Protein AF-X7YN47-F1 (afdb_monomer)

Secondary structure (DSSP, 8-state):
------EEEETTEEEEHHHHHHHHHTSTTEEEEEEEEEEEETTEEEEEEEEEES--HHHHHHHHHHHS-TTTSSTTTEEEEE--

Structure (mmCIF, N/CA/C/O backbone):
data_AF-X7YN47-F1
#
_entry.id   AF-X7YN47-F1
#
loop_
_atom_site.group_PDB
_atom_site.id
_atom_site.type_symbol
_atom_site.label_atom_id
_atom_site.label_alt_id
_atom_site.label_comp_id
_atom_site.label_asym_id
_atom_site.label_entity_id
_atom_site.label_seq_id
_atom_site.pdbx_PDB_ins_code
_atom_site.Cartn_x
_atom_site.Cartn_y
_atom_site.Cartn_z
_atom_site.occupancy
_atom_site.B_iso_or_equiv
_atom_site.auth_seq_id
_atom_site.auth_comp_id
_atom_site.auth_asym_id
_atom_site.auth_atom_id
_atom_site.pdbx_PDB_model_num
ATOM 1 N N . MET A 1 1 ? 13.207 -5.926 16.672 1.00 47.75 1 MET A N 1
ATOM 2 C CA . MET A 1 1 ? 13.370 -6.903 15.576 1.00 47.75 1 MET A CA 1
ATOM 3 C C . MET A 1 1 ? 12.276 -6.658 14.560 1.00 47.75 1 MET A C 1
ATOM 5 O O . MET A 1 1 ? 11.122 -6.594 14.947 1.00 47.75 1 MET A O 1
ATOM 9 N N . GLY A 1 2 ? 12.657 -6.481 13.303 1.00 43.09 2 GLY A N 1
ATOM 10 C CA . GLY A 1 2 ? 11.767 -6.169 12.192 1.00 43.09 2 GLY A CA 1
ATOM 11 C C . GLY A 1 2 ? 12.607 -5.461 11.146 1.00 43.09 2 GLY A C 1
ATOM 12 O O . GLY A 1 2 ? 12.696 -4.240 11.154 1.00 43.09 2 GLY A O 1
ATOM 13 N N . ARG A 1 3 ? 13.351 -6.225 10.339 1.00 52.75 3 ARG A N 1
ATOM 14 C CA . ARG A 1 3 ? 14.071 -5.650 9.200 1.00 52.75 3 ARG A CA 1
ATOM 15 C C . ARG A 1 3 ? 13.013 -5.250 8.176 1.00 52.75 3 ARG A C 1
ATOM 17 O O . ARG A 1 3 ? 12.558 -6.097 7.424 1.00 52.75 3 ARG A O 1
ATOM 24 N N . ALA A 1 4 ? 12.607 -3.986 8.206 1.00 51.50 4 ALA A N 1
ATOM 25 C CA . ALA A 1 4 ? 11.719 -3.379 7.217 1.00 51.50 4 ALA A CA 1
ATOM 26 C C . ALA A 1 4 ? 12.489 -2.901 5.967 1.00 51.50 4 ALA A C 1
ATOM 28 O O . ALA A 1 4 ? 12.004 -2.053 5.229 1.00 51.50 4 ALA A O 1
ATOM 29 N N . ASP A 1 5 ? 13.690 -3.427 5.729 1.00 58.75 5 ASP A N 1
ATOM 30 C CA . ASP A 1 5 ? 14.561 -3.017 4.627 1.00 58.75 5 ASP A CA 1
ATOM 31 C C . ASP A 1 5 ? 14.495 -4.069 3.513 1.00 58.75 5 ASP A C 1
ATOM 33 O O . ASP A 1 5 ? 15.428 -4.830 3.258 1.00 58.75 5 ASP A O 1
ATOM 37 N N . GLU A 1 6 ? 13.329 -4.171 2.879 1.00 74.56 6 GLU A N 1
ATOM 38 C CA . GLU A 1 6 ? 13.235 -4.778 1.555 1.00 74.56 6 GLU A CA 1
ATOM 39 C C . GLU A 1 6 ? 13.284 -3.648 0.527 1.00 74.56 6 GLU A C 1
ATOM 41 O O . GLU A 1 6 ? 12.259 -3.100 0.119 1.00 74.56 6 GLU A O 1
ATOM 46 N N . GLN A 1 7 ? 14.502 -3.273 0.126 1.00 83.75 7 GLN A N 1
ATOM 47 C CA . GLN A 1 7 ? 14.707 -2.368 -0.999 1.00 83.75 7 GLN A CA 1
ATOM 48 C C . GLN A 1 7 ? 14.464 -3.134 -2.304 1.00 83.75 7 GLN A C 1
ATOM 50 O O . GLN A 1 7 ? 15.175 -4.086 -2.636 1.00 83.75 7 GLN A O 1
ATOM 55 N N . VAL A 1 8 ? 13.494 -2.687 -3.099 1.00 86.88 8 VAL A N 1
ATOM 56 C CA . VAL A 1 8 ? 13.171 -3.290 -4.398 1.00 86.88 8 VAL A CA 1
ATOM 57 C C . VAL A 1 8 ? 13.445 -2.326 -5.541 1.00 86.88 8 VAL A C 1
ATOM 59 O O . VAL A 1 8 ? 13.274 -1.113 -5.425 1.00 86.88 8 VAL A O 1
ATOM 62 N N . LYS A 1 9 ? 13.863 -2.875 -6.686 1.00 84.31 9 LYS A N 1
ATOM 63 C CA . LYS A 1 9 ? 13.971 -2.120 -7.937 1.00 84.31 9 LYS A CA 1
ATOM 64 C C . LYS A 1 9 ? 12.755 -2.374 -8.812 1.00 84.31 9 LYS A C 1
ATOM 66 O O . LYS A 1 9 ? 12.546 -3.501 -9.264 1.00 84.31 9 LYS A O 1
ATOM 71 N N . ILE A 1 10 ? 12.000 -1.321 -9.103 1.00 81.62 10 ILE A N 1
ATOM 72 C CA . ILE A 1 10 ? 10.858 -1.367 -10.018 1.00 81.62 10 ILE A CA 1
ATOM 73 C C . ILE A 1 10 ? 11.067 -0.315 -11.099 1.00 81.62 10 ILE A C 1
ATOM 75 O O . ILE A 1 10 ? 11.089 0.879 -10.816 1.00 81.62 10 ILE A O 1
ATOM 79 N N . ARG A 1 11 ? 11.245 -0.769 -12.348 1.00 78.62 11 ARG A N 1
ATOM 80 C CA . ARG A 1 11 ? 11.353 0.090 -13.545 1.00 78.62 11 ARG A CA 1
ATOM 81 C C . ARG A 1 11 ? 12.344 1.263 -13.381 1.00 78.62 11 ARG A C 1
ATOM 83 O O . ARG A 1 11 ? 12.056 2.385 -13.777 1.00 78.62 11 ARG A O 1
ATOM 90 N N . GLY A 1 12 ? 13.505 0.994 -12.779 1.00 82.31 12 GLY A N 1
ATOM 91 C CA . GLY A 1 12 ? 14.576 1.981 -12.571 1.00 82.31 12 GLY A CA 1
ATOM 92 C C . GLY A 1 12 ? 14.525 2.734 -11.238 1.00 82.31 12 GLY A C 1
ATOM 93 O O . GLY A 1 12 ? 15.494 3.405 -10.897 1.00 82.31 12 GLY A O 1
ATOM 94 N N . TYR A 1 13 ? 13.462 2.572 -10.450 1.00 81.06 13 TYR A N 1
ATOM 95 C CA . TYR A 1 13 ? 13.325 3.205 -9.141 1.00 81.06 13 TYR A CA 1
ATOM 96 C C . TYR A 1 13 ? 13.710 2.252 -8.015 1.00 81.06 13 TYR A C 1
ATOM 98 O O . TYR A 1 13 ? 13.322 1.083 -8.038 1.00 81.06 13 TYR A O 1
ATOM 106 N N . ARG A 1 14 ? 14.468 2.757 -7.036 1.00 84.81 14 ARG A N 1
ATOM 107 C CA . ARG A 1 14 ? 14.690 2.090 -5.749 1.00 84.81 14 ARG A CA 1
ATOM 108 C C . ARG A 1 14 ? 13.563 2.478 -4.807 1.00 84.81 14 ARG A C 1
ATOM 110 O O . ARG A 1 14 ? 13.271 3.662 -4.674 1.00 84.81 14 ARG A O 1
ATOM 117 N N . ILE A 1 15 ? 12.935 1.481 -4.207 1.00 84.56 15 ILE A N 1
ATOM 118 C CA . ILE A 1 15 ? 11.774 1.658 -3.345 1.00 84.56 15 ILE A CA 1
ATOM 119 C C . ILE A 1 15 ? 12.036 0.931 -2.041 1.00 84.56 15 ILE A C 1
ATOM 121 O O . ILE A 1 15 ? 12.320 -0.266 -2.068 1.00 84.56 15 ILE A O 1
ATOM 125 N N . GLU A 1 16 ? 11.875 1.640 -0.931 1.00 88.50 16 GLU A N 1
ATOM 126 C CA . GLU A 1 16 ? 11.890 1.058 0.406 1.00 88.50 16 GLU A CA 1
ATOM 127 C C . GLU A 1 16 ? 10.490 0.556 0.757 1.00 88.50 16 GLU A C 1
ATOM 129 O O . GLU A 1 16 ? 9.592 1.345 1.065 1.00 88.50 16 GLU A O 1
ATOM 134 N N . LEU A 1 17 ? 10.275 -0.763 0.704 1.00 87.69 17 LEU A N 1
ATOM 135 C CA . LEU A 1 17 ? 8.966 -1.335 1.038 1.00 87.69 17 LEU 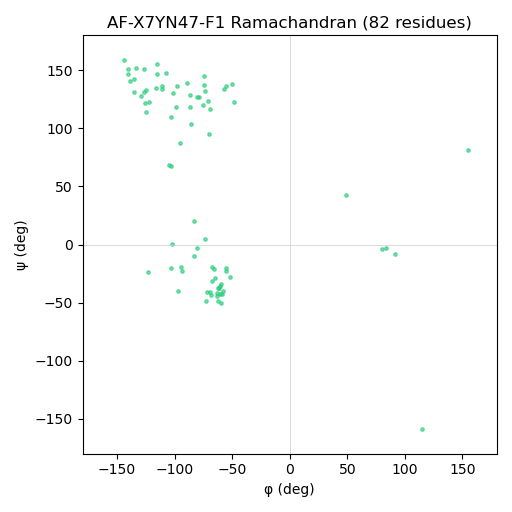A CA 1
ATOM 136 C C . LEU A 1 17 ? 8.551 -1.010 2.477 1.00 87.69 17 LEU A C 1
ATOM 138 O O . LEU A 1 17 ? 7.370 -0.766 2.728 1.00 87.69 17 LEU A O 1
ATOM 142 N N . GLY A 1 18 ? 9.515 -0.934 3.399 1.00 88.62 18 GLY A N 1
ATOM 143 C CA . GLY A 1 18 ? 9.266 -0.551 4.786 1.00 88.62 18 GLY A CA 1
ATOM 144 C C . GLY A 1 18 ? 8.700 0.854 4.941 1.00 88.62 18 GLY A C 1
ATOM 145 O O . GLY A 1 18 ? 7.806 1.056 5.760 1.00 88.62 18 GLY A O 1
ATOM 146 N N . GLU A 1 19 ? 9.149 1.815 4.131 1.00 87.12 19 GLU A N 1
ATOM 147 C CA . GLU A 1 19 ? 8.628 3.184 4.186 1.00 87.12 19 GLU A CA 1
ATOM 148 C C . GLU A 1 19 ? 7.176 3.244 3.697 1.00 87.12 19 GLU A C 1
ATOM 150 O O . GLU A 1 19 ? 6.311 3.869 4.323 1.00 87.12 19 GLU A O 1
ATOM 155 N N . VAL A 1 20 ? 6.882 2.546 2.599 1.00 86.75 20 VAL A N 1
ATOM 156 C CA . VAL A 1 20 ? 5.521 2.455 2.062 1.00 86.75 20 VAL A CA 1
ATOM 157 C C . VAL A 1 20 ? 4.601 1.750 3.060 1.00 86.75 20 VAL A C 1
ATOM 159 O O . VAL A 1 20 ? 3.482 2.198 3.300 1.00 86.75 20 VAL A O 1
ATOM 162 N N . GLN A 1 21 ? 5.076 0.677 3.694 1.00 89.81 21 GLN A N 1
ATOM 163 C CA . GLN A 1 21 ? 4.325 -0.034 4.724 1.00 89.81 21 GLN A CA 1
ATOM 164 C C . GLN A 1 21 ? 4.059 0.845 5.949 1.00 89.81 21 GLN A C 1
ATOM 166 O O . GLN A 1 21 ? 2.933 0.867 6.438 1.00 89.81 21 GLN A O 1
ATOM 171 N N . ALA A 1 22 ? 5.061 1.588 6.423 1.00 90.31 22 ALA A N 1
ATOM 172 C CA . ALA A 1 22 ? 4.905 2.518 7.538 1.00 90.31 22 ALA A CA 1
ATOM 173 C C . ALA A 1 22 ? 3.899 3.630 7.210 1.00 90.31 22 ALA A C 1
ATOM 175 O O . ALA A 1 22 ? 3.095 4.003 8.057 1.00 90.31 22 ALA A O 1
ATOM 176 N N . THR A 1 23 ? 3.893 4.107 5.963 1.00 89.12 23 THR A N 1
ATOM 177 C CA . THR A 1 23 ? 2.899 5.071 5.474 1.00 89.12 23 THR A CA 1
ATOM 178 C C . THR A 1 23 ? 1.489 4.496 5.528 1.00 89.12 23 THR A C 1
ATOM 180 O O . THR A 1 23 ? 0.590 5.141 6.056 1.00 89.12 23 THR A O 1
ATOM 183 N N . LEU A 1 24 ? 1.290 3.276 5.021 1.00 89.19 24 LEU A N 1
ATOM 184 C CA . LEU A 1 24 ? -0.009 2.603 5.086 1.00 89.19 24 LEU A CA 1
ATOM 185 C C . LEU A 1 24 ? -0.465 2.391 6.532 1.00 89.19 24 LEU A C 1
ATOM 187 O O . LEU A 1 24 ? -1.630 2.613 6.839 1.00 89.19 24 LEU A O 1
ATOM 191 N N . ALA A 1 25 ? 0.447 1.980 7.414 1.00 91.69 25 ALA A N 1
ATOM 192 C CA . ALA A 1 25 ? 0.157 1.751 8.826 1.00 91.69 25 ALA A CA 1
ATOM 193 C C . ALA A 1 25 ? -0.180 3.040 9.597 1.00 91.69 25 ALA A C 1
ATOM 195 O O . ALA A 1 25 ? -0.780 2.9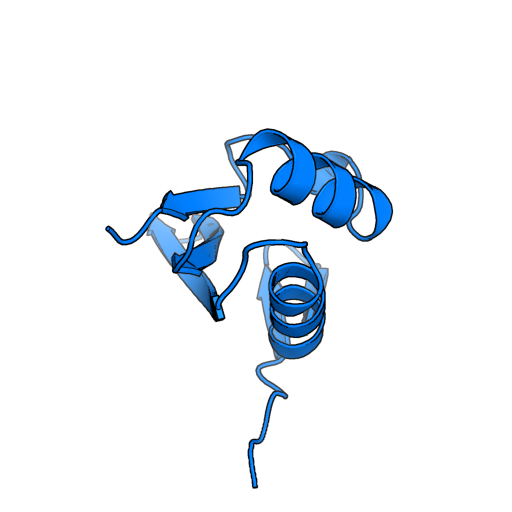60 10.663 1.00 91.69 25 ALA A O 1
ATOM 196 N N . ALA A 1 26 ? 0.199 4.209 9.074 1.00 91.88 26 ALA A N 1
ATOM 197 C CA . ALA A 1 26 ? -0.117 5.504 9.669 1.00 91.88 26 ALA A CA 1
ATOM 198 C C . ALA A 1 26 ? -1.516 6.027 9.290 1.00 91.88 26 ALA A C 1
ATOM 200 O O . ALA A 1 26 ? -1.965 7.013 9.870 1.00 91.88 26 ALA A O 1
ATOM 201 N N . VAL A 1 27 ? -2.206 5.395 8.332 1.00 91.19 27 VAL A N 1
ATOM 202 C CA . VAL A 1 27 ? -3.560 5.800 7.931 1.00 91.19 27 VAL A CA 1
ATOM 203 C C . VAL A 1 27 ? -4.569 5.392 9.003 1.00 91.19 27 VAL A C 1
ATOM 205 O O . VAL A 1 27 ? -4.596 4.243 9.451 1.00 91.19 27 VAL A O 1
ATOM 208 N N . GLU A 1 28 ? -5.444 6.322 9.384 1.00 92.81 28 GLU A N 1
ATOM 209 C CA . GLU A 1 28 ? -6.488 6.059 10.370 1.00 92.81 28 GLU A CA 1
ATOM 210 C C . GLU A 1 28 ? -7.395 4.890 9.945 1.00 92.81 28 GLU A C 1
ATOM 212 O O . GLU A 1 28 ? -7.843 4.780 8.801 1.00 92.81 28 GLU A O 1
ATOM 217 N N . GLY A 1 29 ? -7.651 3.981 10.888 1.00 92.12 29 GLY A N 1
ATOM 218 C CA . GLY A 1 29 ? -8.436 2.769 10.657 1.00 92.12 29 GLY A CA 1
ATOM 219 C C . GLY A 1 29 ? -7.649 1.593 10.068 1.00 92.12 29 GLY A C 1
ATOM 220 O O . GLY A 1 29 ? -8.233 0.517 9.913 1.00 92.12 29 GLY A O 1
ATOM 221 N N . VAL A 1 30 ? -6.356 1.744 9.752 1.00 93.06 30 VAL A N 1
ATOM 222 C CA . VAL A 1 30 ? -5.487 0.608 9.409 1.00 93.06 30 VAL A CA 1
ATOM 223 C C . VAL A 1 30 ? -5.016 -0.065 10.696 1.00 93.06 30 VAL A C 1
ATOM 225 O O . VAL A 1 30 ? -4.466 0.577 11.583 1.00 93.06 30 VAL A O 1
ATOM 228 N N . GLN A 1 31 ? -5.225 -1.376 10.801 1.00 93.94 31 GLN A N 1
ATOM 229 C CA . GLN A 1 31 ? -4.753 -2.180 11.934 1.00 93.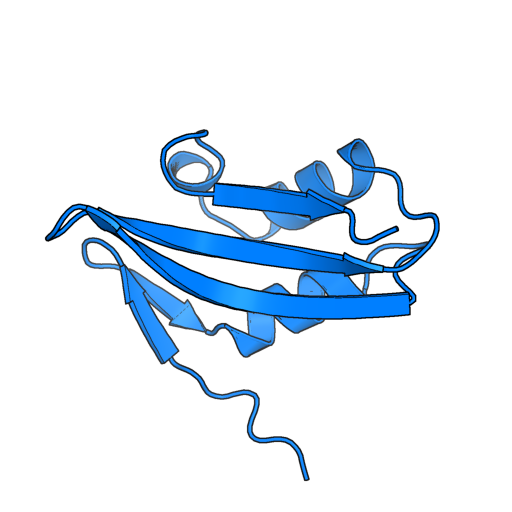94 31 GLN A CA 1
ATOM 230 C C . GLN A 1 31 ? -3.436 -2.884 11.618 1.00 93.94 31 GLN A C 1
ATOM 232 O O . GLN A 1 31 ? -2.546 -2.972 12.462 1.00 93.94 31 GLN A O 1
ATOM 237 N N . GLN A 1 32 ? -3.309 -3.399 10.396 1.00 91.00 32 GLN A N 1
ATOM 238 C CA . GLN A 1 32 ? -2.085 -4.009 9.892 1.00 91.00 32 GLN A CA 1
ATOM 239 C C . GLN A 1 32 ? -1.885 -3.603 8.438 1.00 91.00 32 GLN A C 1
ATOM 241 O O . GLN A 1 32 ? -2.853 -3.470 7.688 1.00 91.00 32 GLN A O 1
ATOM 246 N N . ALA A 1 33 ? -0.625 -3.451 8.036 1.00 91.56 33 ALA A N 1
ATOM 247 C CA . ALA A 1 33 ? -0.241 -3.183 6.660 1.00 91.56 33 ALA A CA 1
ATOM 248 C C . ALA A 1 33 ? 0.945 -4.058 6.251 1.00 91.56 33 ALA A C 1
ATOM 250 O O . ALA A 1 33 ? 1.867 -4.271 7.037 1.00 91.56 33 ALA A O 1
ATOM 251 N N . ALA A 1 34 ? 0.927 -4.520 5.005 1.00 90.56 34 ALA A N 1
ATOM 252 C CA . ALA A 1 34 ? 2.033 -5.216 4.365 1.00 90.56 34 ALA A CA 1
ATOM 253 C C . ALA A 1 34 ? 2.180 -4.725 2.923 1.00 90.56 34 ALA A C 1
ATOM 255 O O . ALA A 1 34 ? 1.180 -4.520 2.232 1.00 90.56 34 ALA A O 1
ATOM 256 N N . VAL A 1 35 ? 3.414 -4.553 2.454 1.00 90.00 35 VAL A N 1
ATOM 257 C CA . VAL A 1 35 ? 3.694 -4.145 1.070 1.00 90.00 35 VAL A CA 1
ATOM 258 C C . VAL A 1 35 ? 4.651 -5.138 0.446 1.00 90.00 35 VAL A C 1
ATOM 260 O O . VAL A 1 35 ? 5.681 -5.455 1.027 1.00 90.00 35 VAL A O 1
ATOM 263 N N . ILE A 1 36 ? 4.319 -5.607 -0.753 1.00 87.81 36 ILE A N 1
ATOM 264 C CA . ILE A 1 36 ? 5.171 -6.513 -1.521 1.00 87.81 36 ILE A CA 1
ATOM 265 C C . ILE A 1 36 ? 5.421 -5.962 -2.920 1.00 87.81 36 ILE A C 1
ATOM 267 O O . ILE A 1 36 ? 4.568 -5.291 -3.510 1.00 87.81 36 ILE A O 1
ATOM 271 N N . ALA A 1 37 ? 6.571 -6.311 -3.489 1.00 87.56 37 ALA A N 1
ATOM 272 C CA . ALA A 1 37 ? 6.791 -6.204 -4.922 1.00 87.56 37 ALA A CA 1
ATOM 273 C C . ALA A 1 37 ? 6.302 -7.487 -5.596 1.00 87.56 37 ALA A C 1
ATOM 275 O O . ALA A 1 37 ? 6.828 -8.571 -5.346 1.00 87.56 37 ALA A O 1
ATOM 276 N N . ARG A 1 38 ? 5.309 -7.365 -6.472 1.00 85.88 38 ARG A N 1
ATOM 277 C CA . ARG A 1 38 ? 4.773 -8.482 -7.245 1.00 85.88 38 ARG A CA 1
ATOM 278 C C . ARG A 1 38 ? 5.130 -8.315 -8.712 1.00 85.88 38 ARG A C 1
ATOM 280 O O . ARG A 1 38 ? 5.030 -7.222 -9.263 1.00 85.88 38 ARG A O 1
ATOM 287 N N . GLU A 1 39 ? 5.552 -9.402 -9.339 1.00 85.25 39 GLU A N 1
ATOM 288 C CA . GLU A 1 39 ? 5.706 -9.483 -10.786 1.00 85.25 39 GLU A CA 1
ATOM 289 C C . GLU A 1 39 ? 4.527 -10.277 -11.347 1.00 85.25 39 GLU A C 1
ATOM 291 O O . GLU A 1 39 ? 4.398 -11.471 -11.092 1.00 85.25 39 GLU A O 1
ATOM 296 N N . ASP A 1 40 ? 3.627 -9.605 -12.062 1.00 77.75 40 ASP A N 1
ATOM 297 C CA . ASP A 1 40 ? 2.424 -10.253 -12.602 1.00 77.75 40 ASP A CA 1
ATOM 298 C C . ASP A 1 40 ? 2.611 -10.751 -14.033 1.00 77.75 40 ASP A C 1
ATOM 300 O O . ASP A 1 40 ? 1.912 -11.658 -14.481 1.00 77.75 40 ASP A O 1
ATOM 304 N N . ARG A 1 41 ? 3.569 -10.163 -14.748 1.00 78.44 41 ARG A N 1
ATOM 305 C CA . ARG A 1 41 ? 4.088 -10.629 -16.034 1.00 78.44 41 ARG A CA 1
ATOM 306 C C . ARG A 1 41 ? 5.599 -10.415 -16.025 1.00 78.44 41 ARG A C 1
ATOM 308 O O . ARG A 1 41 ? 6.032 -9.455 -15.388 1.00 78.44 41 ARG A O 1
ATOM 315 N N . PRO A 1 42 ? 6.387 -11.222 -16.751 1.00 81.25 42 PRO A N 1
ATOM 316 C CA . PRO A 1 42 ? 7.827 -11.011 -16.856 1.00 81.25 42 PRO A CA 1
ATOM 317 C C . PRO A 1 42 ? 8.163 -9.551 -17.198 1.00 81.25 42 PRO A C 1
ATOM 319 O O . PRO A 1 42 ? 7.666 -9.008 -18.185 1.00 81.25 42 PRO A O 1
ATOM 322 N N . GLY A 1 43 ? 8.960 -8.898 -16.347 1.00 79.56 43 GLY A N 1
ATOM 323 C CA . GLY A 1 43 ? 9.350 -7.489 -16.504 1.00 79.56 43 GLY A CA 1
ATOM 324 C C . GLY A 1 43 ? 8.315 -6.448 -16.045 1.00 79.56 43 GLY A C 1
ATOM 325 O O . GLY A 1 43 ? 8.617 -5.253 -16.032 1.00 79.56 43 GLY A O 1
ATOM 326 N N . ASP A 1 44 ? 7.122 -6.867 -15.620 1.00 82.31 44 ASP A N 1
ATOM 327 C CA . ASP A 1 44 ? 6.067 -5.998 -15.093 1.00 82.31 44 ASP A CA 1
ATOM 328 C C . ASP A 1 44 ? 5.960 -6.116 -13.565 1.00 82.31 44 ASP A C 1
ATOM 330 O O . ASP A 1 44 ? 4.997 -6.658 -13.012 1.00 82.31 44 ASP A O 1
ATOM 334 N N . LYS A 1 45 ? 6.995 -5.616 -12.878 1.00 83.25 45 LYS A N 1
ATOM 335 C CA . LYS A 1 45 ? 6.985 -5.467 -11.419 1.00 83.25 45 LYS A CA 1
ATOM 336 C C . LYS A 1 45 ? 6.114 -4.289 -10.995 1.00 83.25 45 LYS A C 1
ATO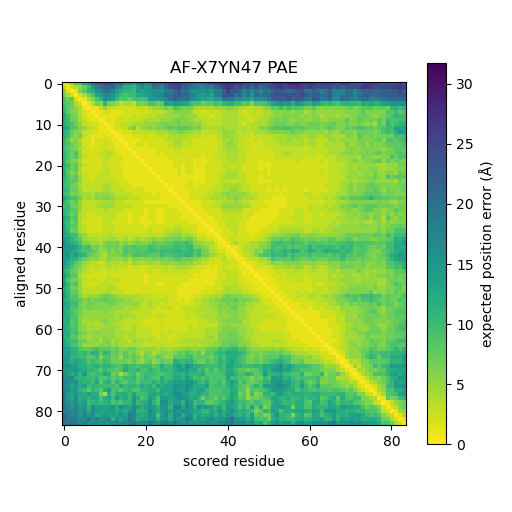M 338 O O . LYS A 1 45 ? 6.192 -3.206 -11.578 1.00 83.25 45 LYS A O 1
ATOM 343 N N . ARG A 1 46 ? 5.331 -4.497 -9.941 1.00 86.06 46 ARG A N 1
ATOM 344 C CA . ARG A 1 46 ? 4.419 -3.525 -9.331 1.00 86.06 46 ARG A CA 1
ATOM 345 C C . ARG A 1 46 ? 4.379 -3.676 -7.819 1.00 86.06 46 ARG A C 1
ATOM 347 O O . ARG A 1 46 ? 4.712 -4.735 -7.292 1.00 86.06 46 ARG A O 1
ATOM 354 N N . LEU A 1 47 ? 3.959 -2.621 -7.131 1.00 85.94 47 LEU A N 1
ATOM 355 C CA . LEU A 1 47 ? 3.737 -2.671 -5.691 1.00 85.94 47 LEU A CA 1
ATOM 356 C C . LEU A 1 47 ? 2.309 -3.096 -5.392 1.00 85.94 47 LEU A C 1
ATOM 358 O O . LEU A 1 47 ? 1.356 -2.657 -6.041 1.00 85.94 47 LEU A O 1
ATOM 362 N N . VAL A 1 48 ? 2.174 -3.955 -4.389 1.00 88.00 48 VAL A N 1
ATOM 363 C CA . VAL A 1 48 ? 0.883 -4.375 -3.862 1.00 88.00 48 VAL A CA 1
ATOM 364 C C . VAL A 1 48 ? 0.862 -4.114 -2.368 1.00 88.00 48 VAL A C 1
ATOM 366 O O . VAL A 1 48 ? 1.713 -4.621 -1.641 1.00 88.00 48 VAL A O 1
ATOM 369 N N . GLY A 1 49 ? -0.106 -3.312 -1.930 1.00 88.25 49 GLY A N 1
ATOM 370 C CA . GLY A 1 49 ? -0.365 -3.049 -0.518 1.00 88.25 49 GLY A CA 1
ATOM 371 C C . GLY A 1 49 ? -1.556 -3.863 -0.027 1.00 88.25 49 GLY A C 1
ATOM 372 O O . GLY A 1 49 ? -2.624 -3.834 -0.643 1.00 88.25 49 GLY A O 1
ATOM 373 N N . TYR A 1 50 ? -1.386 -4.548 1.095 1.00 87.81 50 TYR A N 1
ATOM 374 C CA . TYR A 1 50 ? -2.453 -5.200 1.845 1.00 87.81 50 TYR A CA 1
ATOM 375 C C . TYR A 1 50 ? -2.654 -4.451 3.147 1.00 87.81 50 TYR A C 1
ATOM 377 O O . TYR A 1 50 ? -1.683 -4.142 3.836 1.00 87.81 50 TYR A O 1
ATOM 385 N N . VAL A 1 51 ? -3.910 -4.179 3.488 1.00 89.06 51 VAL A N 1
ATOM 386 C CA . VAL A 1 51 ? -4.256 -3.617 4.795 1.00 89.06 51 VAL A CA 1
ATOM 387 C C . VAL A 1 51 ? -5.440 -4.364 5.394 1.00 89.06 51 VAL A C 1
ATOM 389 O O . VAL A 1 51 ? -6.294 -4.878 4.660 1.00 89.06 51 VAL A O 1
ATOM 392 N N . THR A 1 52 ? -5.500 -4.384 6.720 1.00 90.94 52 THR A N 1
ATOM 393 C CA . THR A 1 52 ? -6.661 -4.824 7.499 1.00 90.94 52 THR A CA 1
ATOM 394 C C . THR A 1 52 ? -7.236 -3.648 8.287 1.00 90.94 52 THR A C 1
ATOM 396 O O . THR A 1 52 ? -6.528 -2.682 8.581 1.00 90.94 52 THR A O 1
ATOM 399 N N . GLY A 1 53 ? -8.528 -3.721 8.617 1.00 90.94 53 GLY A N 1
ATOM 400 C CA . GLY A 1 53 ? -9.225 -2.718 9.424 1.00 90.94 53 GLY A CA 1
ATOM 401 C C . GLY A 1 53 ? -10.335 -1.956 8.690 1.00 90.94 53 GLY A C 1
ATOM 402 O O . GLY A 1 53 ? -10.924 -2.411 7.698 1.00 90.94 53 GLY A O 1
ATOM 403 N N . THR A 1 54 ? -10.664 -0.785 9.227 1.00 91.12 54 THR A N 1
ATOM 404 C CA . THR A 1 54 ? -11.798 0.056 8.818 1.00 91.12 54 THR A CA 1
ATOM 405 C C . THR A 1 54 ? -11.403 1.247 7.954 1.00 91.12 54 THR A C 1
ATOM 407 O O . THR A 1 54 ? -12.295 1.982 7.543 1.00 91.12 54 THR A O 1
ATOM 410 N N . ALA A 1 55 ? -10.110 1.411 7.656 1.00 88.75 55 ALA A N 1
ATOM 411 C CA . ALA A 1 55 ? -9.596 2.517 6.857 1.00 88.75 55 ALA A CA 1
ATOM 412 C C . ALA A 1 55 ? -10.358 2.711 5.542 1.00 88.75 55 ALA A C 1
ATOM 414 O O . ALA A 1 55 ? -10.668 1.749 4.825 1.00 88.75 55 ALA A O 1
ATOM 415 N N . ASP A 1 56 ? -10.610 3.977 5.223 1.00 87.19 56 ASP A N 1
ATOM 416 C CA . ASP A 1 56 ? -11.197 4.376 3.954 1.00 87.19 56 ASP A CA 1
ATOM 417 C C . ASP A 1 56 ? -10.172 4.178 2.817 1.00 87.19 56 ASP A C 1
ATOM 419 O O . ASP A 1 56 ? -9.078 4.755 2.854 1.00 87.19 56 ASP A O 1
ATOM 423 N N . PRO A 1 57 ? -10.502 3.392 1.772 1.00 83.56 57 PRO A N 1
ATOM 424 C CA . PRO A 1 57 ? -9.676 3.281 0.576 1.00 83.56 57 PRO A CA 1
ATOM 425 C C . PRO A 1 57 ? -9.289 4.619 -0.071 1.00 83.56 57 PRO A C 1
ATOM 427 O O . PRO A 1 57 ? -8.278 4.658 -0.774 1.00 83.56 57 PRO A O 1
ATOM 430 N N . ALA A 1 58 ? -10.096 5.675 0.073 1.00 85.50 58 ALA A N 1
ATOM 431 C CA . ALA A 1 58 ? -9.783 7.001 -0.456 1.00 85.50 58 ALA A CA 1
ATOM 432 C C . ALA A 1 58 ? -8.672 7.682 0.359 1.00 85.50 58 ALA A C 1
ATOM 434 O O . ALA A 1 58 ? -7.665 8.080 -0.225 1.00 85.50 58 ALA A O 1
ATOM 435 N N . ALA A 1 59 ? -8.789 7.689 1.691 1.00 86.56 59 ALA A N 1
ATOM 436 C CA . ALA A 1 59 ? -7.769 8.224 2.597 1.00 86.56 59 ALA A CA 1
ATOM 437 C C . ALA A 1 59 ? -6.408 7.531 2.411 1.00 86.56 59 ALA A C 1
ATOM 439 O O . ALA A 1 59 ? -5.367 8.181 2.362 1.00 86.56 59 ALA A O 1
ATOM 440 N N . ILE A 1 60 ? -6.409 6.208 2.200 1.00 85.69 60 ILE A N 1
ATOM 441 C CA . ILE A 1 60 ? -5.184 5.459 1.878 1.00 85.69 60 ILE A CA 1
ATOM 442 C C . ILE A 1 60 ? -4.528 5.985 0.591 1.00 85.69 60 ILE A C 1
ATOM 444 O O . ILE A 1 60 ? -3.306 6.112 0.523 1.00 85.69 60 ILE A O 1
ATOM 448 N N . ARG A 1 61 ? -5.316 6.270 -0.453 1.00 82.75 61 ARG A N 1
ATOM 449 C CA . ARG A 1 61 ? -4.776 6.753 -1.735 1.00 82.75 61 ARG A CA 1
ATOM 450 C C . ARG A 1 61 ? -4.217 8.158 -1.622 1.00 82.75 61 ARG A C 1
ATOM 452 O O . ARG A 1 61 ? -3.168 8.398 -2.208 1.00 82.75 61 ARG A O 1
ATOM 459 N N . GLU A 1 62 ? -4.895 9.049 -0.904 1.00 84.88 62 GLU A N 1
ATOM 460 C CA . GLU A 1 62 ? -4.390 10.401 -0.650 1.00 84.88 62 GLU A CA 1
ATOM 461 C C . GLU A 1 62 ? -3.056 10.341 0.091 1.00 84.88 62 GLU A C 1
ATOM 463 O O . GLU A 1 62 ? -2.063 10.863 -0.412 1.00 84.88 62 GLU A O 1
ATOM 468 N N . GLN A 1 63 ? -2.986 9.581 1.188 1.00 85.00 63 GLN A N 1
ATOM 469 C CA . GLN A 1 63 ? -1.764 9.473 1.985 1.00 85.00 63 GLN A CA 1
ATOM 470 C C . GLN A 1 63 ? -0.575 8.908 1.191 1.00 85.00 63 GLN A C 1
ATOM 472 O O . GLN A 1 63 ? 0.574 9.312 1.384 1.00 85.00 63 GLN A O 1
ATOM 477 N N . LEU A 1 64 ? -0.839 7.963 0.286 1.00 80.75 64 LEU A N 1
ATOM 478 C CA . LEU A 1 64 ? 0.170 7.416 -0.619 1.00 80.75 64 LEU A CA 1
ATOM 479 C C . LEU A 1 64 ? 0.575 8.421 -1.706 1.00 80.75 64 LEU A C 1
ATOM 481 O O . LEU A 1 64 ? 1.758 8.521 -2.026 1.00 80.75 64 LEU A O 1
ATOM 485 N N . ALA A 1 65 ? -0.379 9.162 -2.272 1.00 80.44 65 ALA A N 1
ATOM 486 C CA . ALA A 1 65 ? -0.120 10.145 -3.322 1.00 80.44 65 ALA A CA 1
ATOM 487 C C . ALA A 1 65 ? 0.739 11.323 -2.837 1.00 80.44 65 ALA A C 1
ATOM 489 O O . ALA A 1 65 ? 1.493 11.880 -3.629 1.00 80.44 65 ALA A O 1
ATOM 490 N N . GLU A 1 66 ? 0.674 11.669 -1.550 1.00 78.38 66 GLU A N 1
ATOM 491 C CA . GLU A 1 66 ? 1.547 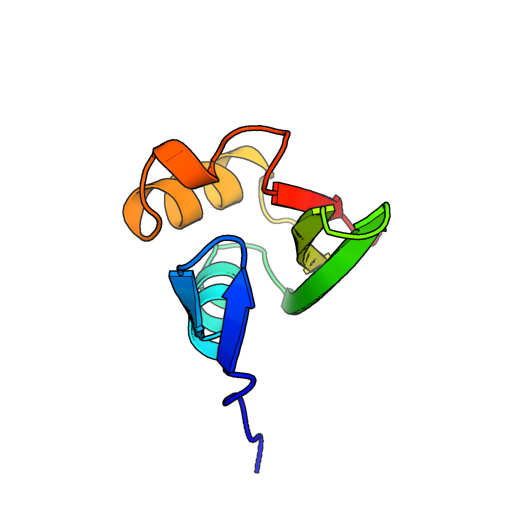12.687 -0.950 1.00 78.38 66 GLU A CA 1
ATOM 492 C C . GLU A 1 66 ? 3.020 12.260 -0.896 1.00 78.38 66 GLU A C 1
ATOM 494 O O . GLU A 1 66 ? 3.917 13.099 -0.971 1.00 78.38 66 GLU A O 1
ATOM 499 N N . ARG A 1 67 ? 3.287 10.957 -0.755 1.00 72.62 67 ARG A N 1
ATOM 500 C CA . ARG A 1 67 ? 4.643 10.431 -0.520 1.00 72.62 67 ARG A CA 1
ATOM 501 C C . ARG A 1 67 ? 5.285 9.814 -1.749 1.00 72.62 67 ARG A C 1
ATOM 503 O O . ARG A 1 67 ? 6.505 9.673 -1.805 1.00 72.62 67 ARG A O 1
ATOM 510 N N . LEU A 1 68 ? 4.481 9.432 -2.732 1.00 73.50 68 LEU A N 1
ATOM 511 C CA . LEU A 1 68 ? 4.947 8.766 -3.936 1.00 73.50 68 LEU A CA 1
ATOM 512 C C . LEU A 1 68 ? 4.882 9.712 -5.130 1.00 73.50 68 LEU A C 1
ATOM 514 O O . LEU A 1 68 ? 3.959 10.518 -5.239 1.00 73.50 68 LEU A O 1
ATOM 518 N N . PRO A 1 69 ? 5.801 9.579 -6.097 1.00 70.62 69 PRO A N 1
ATOM 519 C CA . PRO A 1 69 ? 5.689 10.312 -7.346 1.00 70.62 69 PRO A CA 1
ATOM 520 C C . PRO A 1 69 ? 4.333 10.043 -8.010 1.00 70.62 69 PRO A C 1
ATOM 522 O O . PRO A 1 69 ? 3.923 8.888 -8.144 1.00 70.62 69 PRO A O 1
ATOM 525 N N . ALA A 1 70 ? 3.667 11.083 -8.521 1.00 65.56 70 ALA A N 1
ATOM 526 C CA . ALA A 1 70 ? 2.352 10.959 -9.167 1.00 65.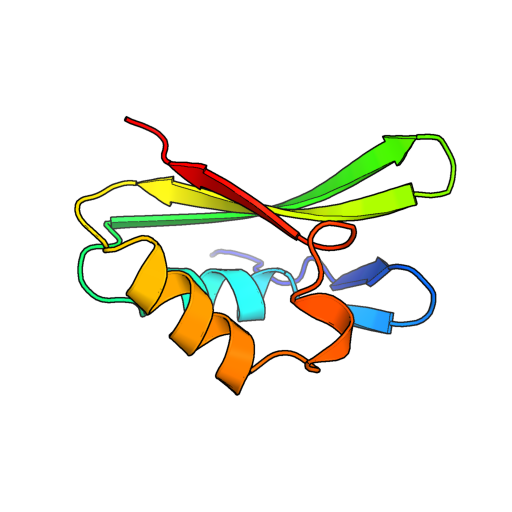56 70 ALA A CA 1
ATOM 527 C C . ALA A 1 70 ? 2.328 9.937 -10.329 1.00 65.56 70 ALA A C 1
ATOM 529 O O . ALA A 1 70 ? 1.290 9.369 -10.673 1.00 65.56 70 ALA A O 1
ATOM 530 N N . THR A 1 71 ? 3.490 9.645 -10.923 1.00 60.56 71 THR A N 1
ATOM 531 C CA . THR A 1 71 ? 3.669 8.614 -11.955 1.00 60.56 71 THR A CA 1
ATOM 532 C C . THR A 1 71 ? 3.423 7.184 -11.449 1.00 60.56 71 THR A C 1
ATOM 534 O O . THR A 1 71 ? 3.117 6.309 -12.266 1.00 60.56 71 THR A O 1
ATOM 537 N N . TRP A 1 72 ? 3.505 6.941 -10.136 1.00 66.44 72 TRP A N 1
ATOM 538 C CA . TRP A 1 72 ? 3.346 5.632 -9.488 1.00 66.44 72 TRP A CA 1
ATOM 539 C C . TRP A 1 72 ? 1.920 5.365 -8.996 1.00 66.44 72 TRP A C 1
ATOM 541 O O . TRP A 1 72 ? 1.536 4.207 -8.860 1.00 66.44 72 TRP A O 1
ATOM 551 N N . CYS A 1 73 ? 1.088 6.394 -8.820 1.00 60.22 73 CYS A N 1
ATOM 552 C CA . CYS A 1 73 ? -0.336 6.232 -8.492 1.00 60.22 73 CYS A CA 1
ATOM 553 C C . CYS A 1 73 ? -1.192 5.753 -9.681 1.00 60.22 73 CYS A C 1
ATOM 555 O O . CYS A 1 73 ? -2.414 5.651 -9.576 1.00 60.22 73 CYS A O 1
ATOM 557 N N . ARG A 1 74 ? -0.584 5.445 -10.838 1.00 63.16 74 ARG A N 1
ATOM 558 C CA . ARG A 1 74 ? -1.314 4.900 -11.991 1.00 63.16 74 ARG A CA 1
ATOM 559 C C . ARG A 1 74 ? -1.683 3.428 -11.735 1.00 63.16 74 ARG A C 1
ATOM 561 O O . ARG A 1 74 ? -0.849 2.681 -11.224 1.00 63.16 74 ARG A O 1
ATOM 568 N N . PRO A 1 75 ? -2.848 2.947 -12.216 1.00 59.34 75 PRO A N 1
ATOM 569 C CA . PRO A 1 75 ? -3.312 1.568 -11.994 1.00 59.34 75 PRO A CA 1
ATOM 570 C C . PRO A 1 75 ? -2.317 0.480 -12.439 1.00 59.34 75 PRO A C 1
ATOM 572 O O . PRO A 1 75 ? -2.378 -0.659 -11.999 1.00 59.34 75 PRO A O 1
ATOM 575 N N . ARG A 1 76 ? -1.373 0.824 -13.323 1.00 58.81 76 ARG A N 1
ATOM 576 C CA . ARG A 1 76 ? -0.327 -0.075 -13.833 1.00 58.81 76 ARG A CA 1
ATOM 577 C C . ARG A 1 76 ? 0.874 -0.265 -12.894 1.00 58.81 76 ARG A C 1
ATOM 579 O O . ARG A 1 76 ? 1.799 -0.981 -13.273 1.00 58.81 76 ARG A O 1
ATOM 586 N N . TRP A 1 77 ? 0.908 0.416 -11.751 1.00 59.78 77 TRP A N 1
ATOM 587 C CA . TRP A 1 77 ? 2.022 0.416 -10.791 1.00 59.78 77 TRP A CA 1
ATOM 588 C C . TRP A 1 77 ? 1.604 -0.008 -9.383 1.00 59.78 77 TRP A C 1
ATOM 590 O O . TRP A 1 77 ? 2.450 -0.506 -8.641 1.00 59.78 77 TRP A O 1
ATOM 600 N N . TRP A 1 78 ? 0.321 0.148 -9.045 1.00 65.81 78 TRP A N 1
ATOM 601 C CA . TRP A 1 78 ? -0.188 -0.086 -7.700 1.00 65.81 78 TRP A CA 1
ATOM 602 C C . TRP A 1 78 ? -1.493 -0.872 -7.707 1.00 65.81 78 TRP A C 1
ATOM 604 O O . TRP A 1 78 ? -2.437 -0.507 -8.408 1.00 65.81 78 TRP A O 1
ATOM 614 N N . TYR A 1 79 ? -1.558 -1.916 -6.883 1.00 64.31 79 TYR A N 1
ATOM 615 C CA . TYR A 1 79 ? -2.804 -2.602 -6.545 1.00 64.31 79 TYR A CA 1
ATOM 616 C C . TYR A 1 79 ? -2.972 -2.622 -5.029 1.00 64.31 79 TYR A C 1
ATOM 618 O O . TYR A 1 79 ? -2.040 -2.941 -4.296 1.00 64.31 79 TYR A O 1
ATOM 626 N N . TRP A 1 80 ? -4.165 -2.279 -4.555 1.00 64.44 80 TRP A N 1
ATOM 627 C CA . TRP A 1 80 ? -4.527 -2.435 -3.153 1.00 64.44 80 TRP A CA 1
ATOM 628 C C . TRP A 1 80 ? -5.657 -3.445 -3.036 1.00 64.44 80 TRP A C 1
ATOM 630 O O . TRP A 1 80 ? -6.616 -3.405 -3.809 1.00 64.44 80 TRP A O 1
ATOM 640 N N . THR A 1 81 ? -5.523 -4.360 -2.083 1.00 56.00 81 THR A N 1
ATOM 641 C CA . THR A 1 81 ? -6.574 -5.306 -1.714 1.00 56.00 81 THR A CA 1
ATOM 642 C C . THR A 1 81 ? -6.885 -5.123 -0.240 1.00 56.00 81 THR A C 1
ATOM 644 O O . THR A 1 81 ? -6.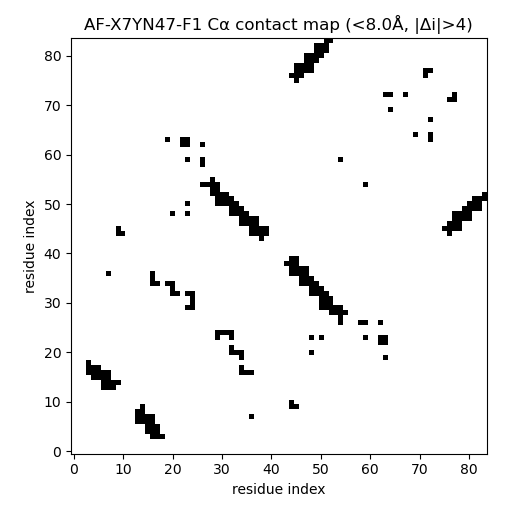008 -5.261 0.612 1.00 56.00 81 THR A O 1
ATOM 647 N N . ARG A 1 82 ? -8.152 -4.823 0.054 1.00 49.25 82 ARG A 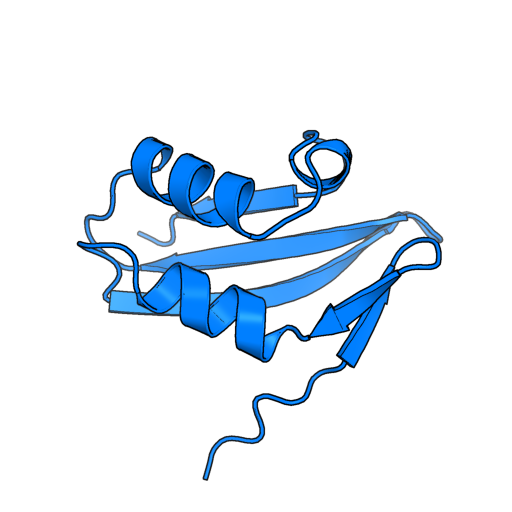N 1
ATOM 648 C CA . ARG A 1 82 ? -8.684 -4.907 1.411 1.00 49.25 82 ARG A CA 1
ATOM 649 C C . ARG A 1 82 ? -8.747 -6.381 1.796 1.00 49.25 82 ARG A C 1
ATOM 651 O O . ARG A 1 82 ? -9.492 -7.126 1.159 1.00 49.25 82 ARG A O 1
ATOM 658 N N . CYS A 1 83 ? -7.997 -6.798 2.811 1.00 41.50 83 CYS A N 1
ATOM 659 C CA . CYS A 1 83 ? -8.303 -8.066 3.468 1.00 41.50 83 CYS A CA 1
ATOM 660 C C . CYS A 1 83 ? -9.483 -7.824 4.410 1.00 41.50 83 CYS A C 1
ATOM 662 O O . CYS A 1 83 ? -9.469 -6.863 5.182 1.00 41.50 83 CYS A O 1
ATOM 664 N N . ARG A 1 84 ? -10.525 -8.645 4.266 1.00 47.12 84 ARG A N 1
ATOM 665 C CA . ARG A 1 84 ? -11.672 -8.660 5.174 1.00 47.12 84 ARG A CA 1
ATOM 666 C C . ARG A 1 84 ? -11.300 -9.410 6.447 1.00 47.12 84 ARG A C 1
ATOM 668 O O . ARG A 1 84 ? -10.568 -10.415 6.317 1.00 47.12 84 ARG A O 1
#

Foldseek 3Di:
DDPQAPFDDAPNDTDRQSVLQVLLCPAPFWPGKGKDFDDPDVNQTAIEMETEGDGDPVSSLVSNPVVDPPVQSDPSHYDYDYDD

Radius of gyration: 12.34 Å; Cα contacts (8 Å, |Δi|>4): 130; chains: 1; bounding box: 26×24×32 Å

InterPro domains:
  IPR025110 AMP-binding enzyme, C-terminal domain [PF13193] (19-73)
  IPR045851 AMP-bind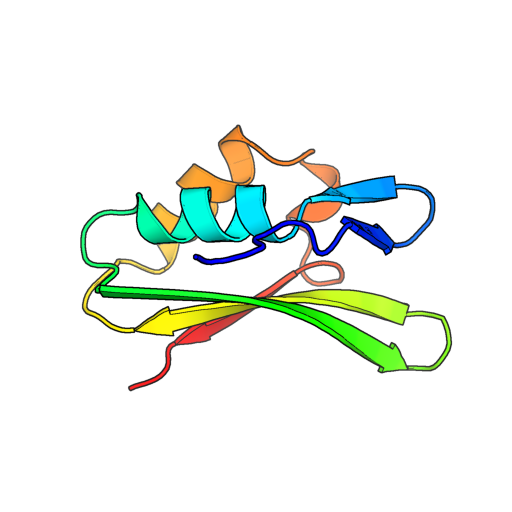ing enzyme domain superfamily [G3DSA:3.30.300.30] (5-79)

pLDDT: mean 78.8, std 13.62, range [41.5, 93.94]

Mean predicted aligned error: 6.56 Å

Solvent-accessible surface area (backbone atoms only — not comparable to full-atom values): 4995 Å² total; per-residue (Å²): 141,78,87,51,78,54,72,42,80,45,98,89,40,82,40,54,36,34,59,56,22,52,54,52,46,68,37,72,47,38,75,45,49,47,53,46,83,43,68,84,44,96,94,45,56,28,43,35,42,38,40,34,69,72,41,53,74,63,60,52,50,53,62,46,52,77,76,41,62,76,83,49,77,38,78,87,33,45,50,76,48,80,51,130

Nearest PDB structures (foldseek):
  5n9w-assembly1_A  TM=7.784E-01  e=1.697E-07  Streptomyces sp.
  5n9w-assembly2_B  TM=7.693E-01  e=7.888E-07  Streptomyces sp.
  6e8o-assembly2_B  TM=7.099E-01  e=7.919E-05  Thermobifida fusca YX
  6sq8-assembly2_B  TM=7.399E-01  e=6.715E-04  Marinactinospora thermotolerans
  6sq8-assembly1_A  TM=7.407E-01  e=8.771E-04  Marinactinospora thermotolerans

Sequence (84 aa):
MGRADEQVKIRGYRIELGEVQATLAAVEGVQQAAVIAREDRPGDKRLVGYVTGTADPAAIREQLAERLPATWCRPRWWYWTRCR

Organism: NCBI:txid1299334